Protein AF-A0A3P9DAB8-F1 (afdb_monomer_lite)

InterPro domains:
  IPR001214 SET domain [PF00856] (2-63)
  IPR044570 Histone-lysine N-methyltransferase Set1-like [PTHR45814] (1-81)
  IPR046341 SET domain superfamily [G3DSA:2.170.270.10] (1-82)
  IPR046341 SET domain superfamily [SSF82199] (2-58)

Foldseek 3Di:
DPDWKAADKFFPVVVVVVVVVCVVVVNPDWQWADQDNGTIGGPPPPTDPVSVDDDDPDDPPDPPDDPDDDDDWDQDPNDTID

Secondary structure (DSSP, 8-state):
-------EEE-HHHHHHHHHHHHHTT-----EEE-SSS-EEE-SSS--GGGG-------TT-SSPPP------EEETTEEE-

pLDDT: mean 86.19, std 9.12, range [62.38, 94.88]

Sequence (82 aa):
MVIEYVGQNIRQMVADNREKRYAQQGIGSSYLFRVDHDTIIDATKCGNLARFINHCCTSVDAFPPCSQRYAKVITIESRKRL

Organism: NCBI:txid106582

Structure (mmCIF, N/CA/C/O backbone):
data_AF-A0A3P9DAB8-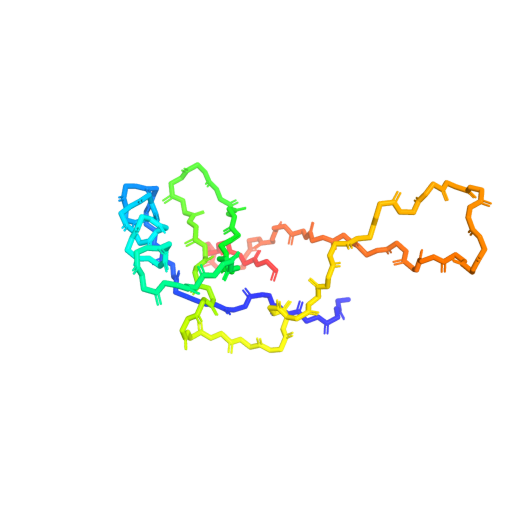F1
#
_entry.id   AF-A0A3P9DAB8-F1
#
loop_
_atom_site.group_PDB
_atom_site.id
_atom_site.type_symbol
_atom_site.label_atom_id
_atom_site.label_alt_id
_atom_site.label_comp_id
_atom_site.label_asym_id
_atom_site.label_entity_id
_atom_site.label_seq_id
_atom_site.pdbx_PDB_ins_code
_atom_site.Cartn_x
_atom_site.Cartn_y
_atom_site.Cartn_z
_atom_site.occupancy
_atom_site.B_iso_or_equiv
_atom_site.auth_seq_id
_atom_site.auth_comp_id
_atom_site.auth_asym_id
_atom_site.auth_atom_id
_atom_site.pdbx_PDB_model_num
ATOM 1 N N . MET A 1 1 ? 5.536 -5.799 -17.699 1.00 77.81 1 MET A N 1
ATOM 2 C CA . MET A 1 1 ? 4.836 -6.021 -16.413 1.00 77.81 1 MET A CA 1
ATOM 3 C C . MET A 1 1 ? 5.822 -6.687 -15.463 1.00 77.81 1 MET A C 1
ATOM 5 O O . MET A 1 1 ? 6.478 -7.614 -15.914 1.00 77.81 1 MET A O 1
ATOM 9 N N . VAL A 1 2 ? 5.997 -6.189 -14.230 1.00 85.69 2 VAL A N 1
ATOM 10 C CA . VAL A 1 2 ? 6.963 -6.753 -13.255 1.00 85.69 2 VAL A CA 1
ATOM 11 C C . VAL A 1 2 ? 6.247 -7.629 -12.228 1.00 85.69 2 VAL A C 1
ATOM 13 O O . VAL A 1 2 ? 6.572 -8.801 -12.092 1.00 85.69 2 VAL A O 1
ATOM 16 N N . ILE A 1 3 ? 5.262 -7.068 -11.522 1.00 91.12 3 ILE A N 1
ATOM 17 C CA . ILE A 1 3 ? 4.470 -7.750 -10.495 1.00 91.12 3 ILE A CA 1
ATOM 18 C C . ILE A 1 3 ? 3.151 -6.989 -10.289 1.00 91.12 3 ILE A C 1
ATOM 20 O O . ILE A 1 3 ? 3.145 -5.769 -10.435 1.00 91.12 3 ILE A O 1
ATOM 24 N N . GLU A 1 4 ? 2.063 -7.694 -9.971 1.00 91.12 4 GLU A N 1
ATOM 25 C CA . GLU A 1 4 ? 0.784 -7.094 -9.543 1.00 91.12 4 GLU A CA 1
ATOM 26 C C . GLU A 1 4 ? 0.868 -6.715 -8.057 1.00 91.12 4 GLU A C 1
ATOM 28 O O . GLU A 1 4 ? 1.437 -7.472 -7.271 1.00 91.12 4 GLU A O 1
ATOM 33 N N . TYR A 1 5 ? 0.295 -5.597 -7.626 1.00 92.19 5 TYR A N 1
ATOM 34 C CA . TYR A 1 5 ? 0.172 -5.279 -6.202 1.00 92.19 5 TYR A CA 1
ATOM 35 C C . TYR A 1 5 ? -1.089 -5.927 -5.625 1.00 92.19 5 TYR A C 1
ATOM 37 O O . TYR A 1 5 ? -2.211 -5.510 -5.907 1.00 92.19 5 TYR A O 1
ATOM 45 N N . VAL A 1 6 ? -0.903 -6.960 -4.801 1.00 93.31 6 VAL A N 1
ATOM 46 C CA . VAL A 1 6 ? -2.006 -7.763 -4.251 1.00 93.31 6 VAL A CA 1
ATOM 47 C C . VAL A 1 6 ? -2.185 -7.482 -2.764 1.00 93.31 6 VAL A C 1
ATOM 49 O O . VAL A 1 6 ? -1.217 -7.503 -2.003 1.00 93.31 6 VAL A O 1
ATOM 52 N N . GLY A 1 7 ? -3.439 -7.303 -2.352 1.00 93.06 7 GLY A N 1
ATOM 53 C CA . GLY A 1 7 ? -3.851 -7.164 -0.960 1.00 93.06 7 GLY A CA 1
ATOM 54 C C . GLY A 1 7 ? -5.371 -7.220 -0.809 1.00 93.06 7 GLY A C 1
ATOM 55 O O . GLY A 1 7 ? -6.084 -7.668 -1.710 1.00 93.06 7 GLY A O 1
ATOM 56 N N . GLN A 1 8 ? -5.882 -6.778 0.336 1.00 93.88 8 GLN A N 1
ATOM 57 C CA . GLN A 1 8 ? -7.316 -6.751 0.604 1.00 93.88 8 GLN A CA 1
ATOM 58 C C . GLN A 1 8 ? -7.966 -5.491 0.022 1.00 93.88 8 GLN A C 1
ATOM 60 O O . GLN A 1 8 ? -7.603 -4.381 0.399 1.00 93.88 8 GLN A O 1
ATOM 65 N N . ASN A 1 9 ? -8.993 -5.657 -0.813 1.00 93.50 9 ASN A N 1
ATOM 66 C CA . ASN A 1 9 ? -9.801 -4.533 -1.287 1.00 93.50 9 ASN A CA 1
ATOM 67 C C . ASN A 1 9 ? -10.713 -4.023 -0.166 1.00 93.50 9 ASN A C 1
ATOM 69 O O . ASN A 1 9 ? -11.567 -4.758 0.339 1.00 93.50 9 ASN A O 1
ATOM 73 N N . ILE A 1 10 ? -10.540 -2.761 0.208 1.00 94.31 10 ILE A N 1
ATOM 74 C CA . ILE A 1 10 ? -11.299 -2.077 1.252 1.00 94.31 10 ILE A CA 1
ATOM 75 C C . ILE A 1 10 ? -11.788 -0.710 0.765 1.00 94.31 10 ILE A C 1
ATOM 77 O O . ILE A 1 10 ? -11.250 -0.133 -0.178 1.00 94.31 10 ILE A O 1
ATOM 81 N N . ARG A 1 11 ? -12.823 -0.188 1.430 1.00 94.88 11 ARG A N 1
ATOM 82 C CA . ARG A 1 11 ? -13.347 1.166 1.194 1.00 94.88 11 ARG A CA 1
ATOM 83 C C . ARG A 1 11 ? -12.549 2.214 1.968 1.00 94.88 11 ARG A C 1
ATOM 85 O O . ARG A 1 11 ? -11.965 1.883 3.001 1.00 94.88 11 ARG A O 1
ATOM 92 N N . GLN A 1 12 ? -12.623 3.478 1.539 1.00 93.62 12 GLN A N 1
ATOM 93 C CA . GLN A 1 12 ? -11.951 4.619 2.186 1.00 93.62 12 GLN A CA 1
ATOM 94 C C . GLN A 1 12 ? -12.176 4.655 3.707 1.00 93.62 12 GLN A C 1
ATOM 96 O O . GLN A 1 12 ? -11.217 4.610 4.468 1.00 93.62 12 GLN A O 1
ATOM 101 N N . MET A 1 13 ? -13.431 4.588 4.164 1.00 93.81 13 MET A N 1
ATOM 102 C CA . MET A 1 13 ? -13.758 4.634 5.599 1.00 93.81 13 MET A CA 1
ATOM 103 C C . MET A 1 13 ? -13.125 3.488 6.415 1.00 93.81 13 MET A C 1
ATOM 105 O O . MET A 1 13 ? -12.823 3.638 7.600 1.00 93.81 13 MET A O 1
ATOM 109 N N . VAL A 1 14 ? -12.927 2.317 5.799 1.00 94.44 14 VAL A N 1
ATOM 110 C CA . VAL A 1 14 ? -12.254 1.182 6.450 1.00 94.44 14 VAL A CA 1
ATOM 111 C C . VAL A 1 14 ? -10.746 1.413 6.487 1.00 94.44 14 VAL A C 1
ATOM 113 O O . VAL A 1 14 ? -10.125 1.114 7.505 1.00 94.44 14 VAL A O 1
ATOM 116 N N . ALA A 1 15 ? -10.167 1.964 5.417 1.00 93.50 15 ALA A N 1
ATOM 117 C CA . ALA A 1 15 ? -8.751 2.311 5.361 1.00 93.50 15 ALA A CA 1
ATOM 118 C C . ALA A 1 15 ? -8.385 3.345 6.435 1.00 93.50 15 ALA A C 1
ATOM 120 O O . ALA A 1 15 ? -7.450 3.103 7.194 1.00 93.50 15 ALA A O 1
ATOM 121 N N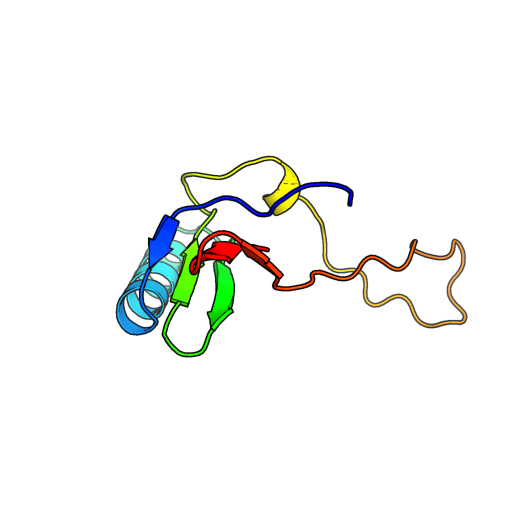 . ASP A 1 16 ? -9.185 4.402 6.591 1.00 92.56 16 ASP A N 1
ATOM 122 C CA . ASP A 1 16 ? -8.957 5.453 7.595 1.00 92.56 16 ASP A CA 1
ATOM 123 C C . ASP A 1 16 ? -8.971 4.891 9.029 1.00 92.56 16 ASP A C 1
ATOM 125 O O . ASP A 1 16 ? -8.145 5.237 9.875 1.00 92.56 16 ASP A O 1
ATOM 129 N N . ASN A 1 17 ? -9.904 3.977 9.319 1.00 94.31 17 ASN A N 1
ATOM 130 C CA . ASN A 1 17 ? -9.965 3.303 10.617 1.00 94.31 17 ASN A CA 1
ATOM 131 C C . ASN A 1 17 ? -8.776 2.358 10.839 1.00 94.31 17 ASN A C 1
ATOM 133 O O . ASN A 1 17 ? -8.252 2.269 11.954 1.00 94.31 17 ASN A O 1
ATOM 137 N N . ARG A 1 18 ? -8.344 1.642 9.794 1.00 93.88 18 ARG A N 1
ATOM 138 C CA . ARG A 1 18 ? -7.191 0.736 9.866 1.00 93.88 18 ARG A CA 1
ATOM 139 C C . ARG A 1 18 ? -5.891 1.494 10.060 1.00 93.88 18 ARG A C 1
ATOM 141 O O . ARG A 1 18 ? -5.106 1.076 10.900 1.00 93.88 18 ARG A O 1
ATOM 148 N N . GLU A 1 19 ? -5.698 2.611 9.371 1.00 91.94 19 GLU A N 1
ATOM 149 C CA . GLU A 1 19 ? -4.521 3.465 9.529 1.00 91.94 19 GLU A CA 1
ATOM 150 C C . GLU A 1 19 ? -4.366 3.937 10.980 1.00 91.94 19 GLU A C 1
ATOM 152 O O . GLU A 1 19 ? -3.313 3.732 11.586 1.00 91.94 19 GLU A O 1
ATOM 157 N N . LYS A 1 20 ? -5.449 4.440 11.591 1.00 92.31 20 LYS A N 1
ATOM 158 C CA . LYS A 1 20 ? -5.461 4.819 13.016 1.00 92.31 20 LYS A CA 1
ATOM 159 C C . LYS A 1 20 ? -5.102 3.648 13.927 1.00 92.31 20 LYS A C 1
ATOM 161 O O . LYS A 1 20 ? -4.300 3.799 14.847 1.00 92.31 20 LYS A O 1
ATOM 166 N N . ARG A 1 21 ? -5.674 2.468 13.670 1.00 92.75 21 ARG A N 1
ATOM 167 C CA . ARG A 1 21 ? -5.392 1.260 14.456 1.00 92.75 21 ARG A CA 1
ATOM 168 C C . ARG A 1 21 ? -3.942 0.800 14.295 1.00 92.75 21 ARG A C 1
ATOM 170 O O . ARG A 1 21 ? -3.328 0.399 15.276 1.00 92.75 21 ARG A O 1
ATOM 177 N N . TYR A 1 22 ? -3.396 0.848 13.084 1.00 93.62 22 TYR A N 1
ATOM 178 C CA . TYR A 1 22 ? -2.011 0.477 12.801 1.00 93.62 22 TYR A CA 1
ATOM 179 C C . TYR A 1 22 ? -1.033 1.429 13.489 1.00 93.62 22 TYR A C 1
ATOM 181 O O . TYR A 1 22 ? -0.118 0.950 14.157 1.00 93.62 22 TYR A O 1
ATOM 189 N N . ALA A 1 23 ? -1.302 2.736 13.460 1.00 90.62 23 ALA A N 1
ATOM 190 C CA . ALA A 1 23 ? -0.528 3.722 14.208 1.00 90.62 23 ALA A CA 1
ATOM 191 C C . ALA A 1 23 ? -0.546 3.443 15.725 1.00 90.62 23 ALA A C 1
ATOM 193 O O . ALA A 1 23 ? 0.507 3.407 16.357 1.00 90.62 23 ALA A O 1
ATOM 194 N N . GLN A 1 24 ? -1.718 3.153 16.306 1.00 91.50 24 GLN A N 1
ATOM 195 C CA . GLN A 1 24 ? -1.851 2.798 17.731 1.00 91.50 24 GLN A CA 1
ATOM 196 C C . GLN A 1 24 ? -1.130 1.495 18.107 1.00 91.50 24 GLN A C 1
ATOM 198 O O . GLN A 1 24 ? -0.674 1.344 19.236 1.00 91.50 24 GLN A O 1
ATOM 203 N N . GLN A 1 25 ? -1.022 0.550 17.172 1.00 91.38 25 GLN A N 1
ATOM 204 C CA . GLN A 1 25 ? -0.290 -0.707 17.355 1.00 91.38 25 GLN A CA 1
ATOM 205 C C . GLN A 1 25 ? 1.229 -0.556 17.169 1.00 91.38 25 GLN A C 1
ATOM 207 O O . GLN A 1 25 ? 1.946 -1.549 17.279 1.00 91.38 25 GLN A O 1
ATOM 212 N N . GLY A 1 26 ? 1.725 0.648 16.862 1.00 89.12 26 GLY A N 1
ATOM 213 C CA . GLY A 1 26 ? 3.142 0.897 16.590 1.00 89.12 26 GLY A CA 1
ATOM 214 C C . GLY A 1 26 ? 3.596 0.467 15.191 1.00 89.12 26 GLY A C 1
ATOM 215 O O . GLY A 1 26 ? 4.794 0.371 14.935 1.00 89.12 26 GLY A O 1
ATOM 216 N N . ILE A 1 27 ? 2.666 0.206 14.266 1.00 88.12 27 ILE A N 1
ATOM 217 C CA . ILE A 1 27 ? 2.985 -0.056 12.860 1.00 88.12 27 ILE A CA 1
ATOM 218 C C . ILE A 1 27 ? 3.161 1.300 12.169 1.00 88.12 27 ILE A C 1
ATOM 220 O O . ILE A 1 27 ? 2.192 1.929 11.751 1.00 88.12 27 ILE A O 1
ATOM 224 N N . GLY A 1 28 ? 4.411 1.755 12.064 1.00 75.56 28 GLY A N 1
ATOM 225 C CA . GLY A 1 28 ? 4.767 3.053 11.473 1.00 75.56 28 GLY A CA 1
ATOM 226 C C . GLY A 1 28 ? 4.750 3.106 9.940 1.00 75.56 28 GLY A C 1
ATOM 227 O O . GLY A 1 28 ? 5.013 4.158 9.368 1.00 75.56 28 GLY A O 1
ATOM 228 N N . SER A 1 29 ? 4.466 1.991 9.261 1.00 78.19 29 SER A N 1
ATOM 229 C CA . SER A 1 29 ? 4.387 1.924 7.797 1.00 78.19 29 SER A CA 1
ATOM 230 C C . SER A 1 29 ? 3.109 1.202 7.376 1.00 78.19 29 SER A C 1
ATOM 232 O O . SER A 1 29 ? 2.965 -0.001 7.604 1.00 78.19 29 SER A O 1
ATOM 234 N N . SER A 1 30 ? 2.173 1.940 6.782 1.00 82.12 30 SER A N 1
ATOM 235 C CA . SER A 1 30 ? 0.944 1.409 6.191 1.00 82.12 30 SER A CA 1
ATOM 236 C C . SER A 1 30 ? 1.188 1.037 4.724 1.00 82.12 30 SER A C 1
ATOM 238 O O . SER A 1 30 ? 1.760 1.809 3.957 1.00 82.12 30 SER A O 1
ATOM 240 N N . TYR A 1 31 ? 0.758 -0.159 4.315 1.00 92.75 31 TYR A N 1
ATOM 241 C CA . TYR A 1 31 ? 0.889 -0.636 2.933 1.00 92.75 31 TYR A CA 1
ATOM 242 C C . TYR A 1 31 ? -0.460 -0.499 2.219 1.00 92.75 31 TYR A C 1
ATOM 244 O O . TYR A 1 31 ? -1.107 -1.489 1.880 1.00 92.75 31 TYR A O 1
ATOM 252 N N . LEU A 1 32 ? -0.914 0.748 2.073 1.00 92.56 32 LEU A N 1
ATOM 253 C CA . LEU A 1 32 ? -2.190 1.104 1.452 1.00 92.56 32 LEU A CA 1
ATOM 254 C C . LEU A 1 32 ? -1.943 1.691 0.059 1.00 92.56 32 LEU A C 1
ATOM 256 O O . LEU A 1 32 ? -1.154 2.622 -0.091 1.00 92.56 32 LEU A O 1
ATOM 260 N N . PHE A 1 33 ? -2.645 1.183 -0.953 1.00 92.88 33 PHE A N 1
ATOM 261 C CA . PHE A 1 33 ? -2.580 1.707 -2.317 1.00 92.88 33 PHE A CA 1
ATOM 262 C C . PHE A 1 33 ? -3.980 2.039 -2.840 1.00 92.88 33 PHE A C 1
ATOM 264 O O . PHE A 1 33 ? -4.854 1.173 -2.893 1.00 92.88 33 PHE A O 1
ATOM 271 N N . ARG A 1 34 ? -4.214 3.288 -3.258 1.00 92.12 34 ARG A N 1
ATOM 272 C CA . ARG A 1 34 ? -5.505 3.707 -3.826 1.00 92.12 34 ARG A CA 1
ATOM 273 C C . ARG A 1 34 ? -5.591 3.324 -5.304 1.00 92.12 34 ARG A C 1
ATOM 275 O O . ARG A 1 34 ? -4.798 3.794 -6.113 1.00 92.12 34 ARG A O 1
ATOM 282 N N . VAL A 1 35 ? -6.576 2.501 -5.651 1.00 90.56 35 VAL A N 1
ATOM 283 C CA . VAL A 1 35 ? -6.847 2.072 -7.036 1.00 90.56 35 VAL A CA 1
ATOM 284 C C . VAL A 1 35 ? -7.911 2.953 -7.682 1.00 90.56 35 VAL A C 1
ATOM 286 O O . VAL A 1 35 ? -7.856 3.232 -8.878 1.00 90.56 35 VAL A O 1
ATOM 289 N N . ASP A 1 36 ? -8.893 3.375 -6.887 1.00 87.88 36 ASP A N 1
ATOM 290 C CA . ASP A 1 36 ? -10.019 4.196 -7.317 1.00 87.88 36 ASP A CA 1
ATOM 291 C C . ASP A 1 36 ? -10.527 5.069 -6.161 1.00 87.88 36 ASP A C 1
ATOM 293 O O . ASP A 1 36 ? -10.022 4.957 -5.043 1.00 87.88 36 ASP A O 1
ATOM 297 N N . HIS A 1 37 ? -11.541 5.905 -6.395 1.00 86.62 37 HIS A N 1
ATOM 298 C CA . HIS A 1 37 ? -12.120 6.754 -5.344 1.00 86.62 37 HIS A CA 1
ATOM 299 C C . HIS A 1 37 ? -12.644 5.941 -4.145 1.00 86.62 37 HIS A C 1
ATOM 301 O O . HIS A 1 37 ? -12.370 6.281 -2.996 1.00 86.62 37 HIS A O 1
ATOM 307 N N . ASP A 1 38 ? -13.303 4.812 -4.420 1.00 88.00 38 ASP A N 1
ATOM 308 C CA . ASP A 1 38 ? -13.920 3.965 -3.391 1.00 88.00 38 ASP A CA 1
ATOM 309 C C . ASP A 1 38 ? -13.105 2.718 -3.033 1.00 88.00 38 ASP A C 1
ATOM 311 O O . ASP A 1 38 ? -13.489 1.975 -2.127 1.00 88.00 38 ASP A O 1
ATOM 315 N N . THR A 1 39 ? -12.008 2.450 -3.750 1.00 91.25 39 THR A N 1
ATOM 316 C CA . THR A 1 39 ? -11.258 1.191 -3.631 1.00 91.25 39 THR A CA 1
ATOM 317 C C . THR A 1 39 ? -9.797 1.437 -3.288 1.00 91.25 39 THR A C 1
ATOM 319 O O . THR A 1 39 ? -9.039 2.036 -4.057 1.00 91.25 39 THR A O 1
ATOM 322 N N . ILE A 1 40 ? -9.392 0.893 -2.145 1.00 94.44 40 ILE A N 1
ATOM 323 C CA . ILE A 1 40 ? -8.017 0.870 -1.652 1.00 94.44 40 ILE A CA 1
ATOM 324 C C . ILE A 1 40 ? -7.603 -0.588 -1.466 1.00 94.44 40 ILE A C 1
ATOM 326 O O . ILE A 1 40 ? -8.372 -1.390 -0.939 1.00 94.44 40 ILE A O 1
ATOM 330 N N . ILE A 1 41 ? -6.390 -0.932 -1.886 1.00 94.75 41 ILE A N 1
ATOM 331 C CA . ILE A 1 41 ? -5.756 -2.215 -1.593 1.00 94.75 41 ILE A CA 1
ATOM 332 C C . ILE A 1 41 ? -4.936 -2.057 -0.314 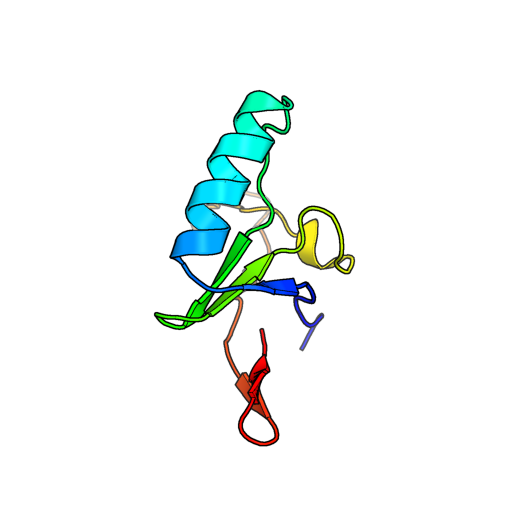1.0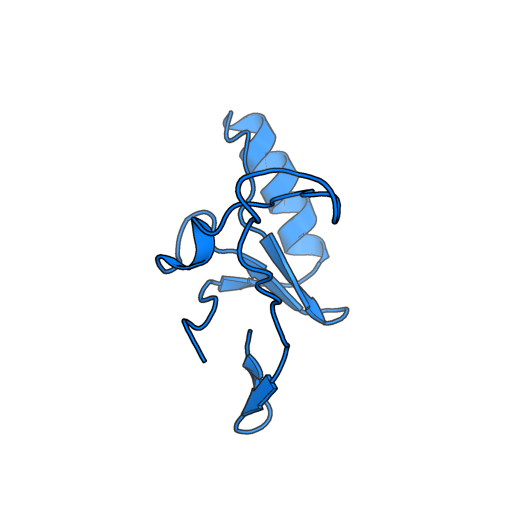0 94.75 41 ILE A C 1
ATOM 334 O O . ILE A 1 41 ? -4.025 -1.235 -0.258 1.00 94.75 41 ILE A O 1
ATOM 338 N N . ASP A 1 42 ? -5.239 -2.864 0.697 1.00 94.88 42 ASP A N 1
ATOM 339 C CA . ASP A 1 42 ? -4.468 -2.971 1.932 1.00 94.88 42 ASP A CA 1
ATOM 340 C C . ASP A 1 42 ? -3.616 -4.242 1.933 1.00 94.88 42 ASP A C 1
ATOM 342 O O . ASP A 1 42 ? -4.133 -5.356 2.052 1.00 94.88 42 ASP A O 1
ATOM 346 N N . ALA A 1 43 ? -2.303 -4.064 1.811 1.00 94.62 43 ALA A N 1
ATOM 347 C CA . ALA A 1 43 ? -1.303 -5.126 1.837 1.00 94.62 43 ALA A CA 1
ATOM 348 C C . ALA A 1 43 ? -0.572 -5.234 3.192 1.00 94.62 43 ALA A C 1
ATOM 350 O O . ALA A 1 43 ? 0.433 -5.942 3.296 1.00 94.62 43 ALA A O 1
ATOM 351 N N . THR A 1 44 ? -1.055 -4.554 4.243 1.00 90.25 44 THR A N 1
ATOM 352 C CA . THR A 1 44 ? -0.338 -4.421 5.527 1.00 90.25 44 THR A CA 1
ATOM 353 C C . THR A 1 44 ? -0.203 -5.745 6.271 1.00 90.25 44 THR A C 1
ATOM 355 O O . THR A 1 44 ? 0.824 -6.022 6.889 1.00 90.25 44 THR A O 1
ATOM 358 N N . LYS A 1 45 ? -1.247 -6.577 6.224 1.00 88.12 45 LYS A N 1
ATOM 359 C CA . LYS A 1 45 ? -1.262 -7.908 6.856 1.00 88.12 45 LYS A CA 1
ATOM 360 C C . LYS A 1 45 ? -1.284 -9.046 5.839 1.00 88.12 45 LYS A C 1
ATOM 362 O O . LYS A 1 45 ? -0.717 -10.098 6.109 1.00 88.12 45 LYS A O 1
ATOM 367 N N . CYS A 1 46 ? -1.901 -8.826 4.678 1.00 86.75 46 CYS A N 1
ATOM 368 C CA . CYS A 1 46 ? -2.050 -9.823 3.623 1.00 86.75 46 CYS A CA 1
ATOM 369 C C . CYS A 1 46 ? -1.684 -9.189 2.280 1.00 86.75 46 CYS A C 1
ATOM 371 O O . CYS A 1 46 ? -2.437 -8.360 1.783 1.00 86.75 46 CYS A O 1
ATOM 373 N N . GLY A 1 47 ? -0.559 -9.585 1.688 1.00 89.69 47 GLY A N 1
ATOM 374 C CA . GLY A 1 47 ? -0.139 -9.104 0.375 1.00 89.69 47 GLY A CA 1
ATOM 375 C C . GLY A 1 47 ? 1.089 -9.837 -0.155 1.00 89.69 47 GLY A C 1
ATOM 376 O O . GLY A 1 47 ? 1.667 -10.684 0.532 1.00 89.69 47 GLY A O 1
ATOM 377 N N . ASN A 1 48 ? 1.503 -9.515 -1.377 1.00 91.38 48 ASN A N 1
ATOM 378 C CA . ASN A 1 48 ? 2.665 -10.136 -2.017 1.00 91.38 48 ASN A CA 1
ATOM 379 C C . ASN A 1 48 ? 3.944 -9.289 -1.852 1.00 91.38 48 ASN A C 1
ATOM 381 O O . ASN A 1 48 ? 3.979 -8.333 -1.074 1.00 91.38 48 ASN A O 1
ATOM 385 N N . LEU A 1 49 ? 5.016 -9.663 -2.558 1.00 91.88 49 LEU A N 1
ATOM 386 C CA . LEU A 1 49 ? 6.316 -8.984 -2.492 1.00 91.88 49 LEU A CA 1
ATOM 387 C C . LEU A 1 49 ? 6.288 -7.544 -3.032 1.00 91.88 49 LEU A C 1
ATOM 389 O O . LEU A 1 49 ? 7.181 -6.767 -2.703 1.00 91.88 49 LEU A O 1
ATOM 393 N N . ALA A 1 50 ? 5.260 -7.158 -3.801 1.00 90.94 50 ALA A N 1
ATOM 394 C CA . ALA A 1 50 ? 5.131 -5.805 -4.340 1.00 90.94 50 ALA A CA 1
ATOM 395 C C . ALA A 1 50 ? 5.030 -4.737 -3.237 1.00 90.94 50 ALA A C 1
ATOM 397 O O . ALA A 1 50 ? 5.406 -3.590 -3.462 1.00 90.94 50 ALA A O 1
ATOM 398 N N . ARG A 1 51 ? 4.605 -5.116 -2.020 1.00 88.88 51 ARG A N 1
ATOM 399 C CA . ARG A 1 51 ? 4.565 -4.211 -0.859 1.00 88.88 51 ARG A CA 1
ATOM 400 C C . ARG A 1 51 ? 5.936 -3.665 -0.449 1.00 88.88 51 ARG A C 1
ATOM 402 O O . ARG A 1 51 ? 5.992 -2.634 0.200 1.00 88.88 51 ARG A O 1
ATOM 409 N N . PHE A 1 52 ? 7.024 -4.342 -0.819 1.00 90.06 52 PHE A N 1
ATOM 410 C CA . PHE A 1 52 ? 8.392 -3.928 -0.492 1.00 90.06 52 PHE A CA 1
ATOM 411 C C . PHE A 1 52 ? 9.039 -3.057 -1.578 1.00 90.06 52 PHE A C 1
ATOM 413 O O . PHE A 1 52 ? 10.227 -2.746 -1.496 1.00 90.06 52 PHE A O 1
ATOM 420 N N . ILE A 1 53 ? 8.287 -2.672 -2.617 1.00 88.31 53 ILE A N 1
ATOM 421 C CA . ILE A 1 53 ? 8.752 -1.677 -3.583 1.00 88.31 53 ILE A CA 1
ATOM 422 C C . ILE A 1 53 ? 8.770 -0.321 -2.879 1.00 88.31 53 ILE A C 1
ATOM 424 O O . ILE A 1 53 ? 7.730 0.215 -2.507 1.00 88.31 53 ILE A O 1
ATOM 428 N N . ASN A 1 54 ? 9.969 0.226 -2.706 1.00 85.69 54 ASN A N 1
ATOM 429 C CA . ASN A 1 54 ? 10.165 1.488 -2.009 1.00 85.69 54 ASN A CA 1
ATOM 430 C C . ASN A 1 54 ? 9.879 2.696 -2.905 1.00 85.69 54 ASN A C 1
ATOM 432 O O . ASN A 1 54 ? 10.037 2.655 -4.127 1.00 85.69 54 ASN A O 1
ATOM 436 N N . HIS A 1 55 ? 9.526 3.801 -2.258 1.00 84.19 55 HIS A N 1
ATOM 437 C CA . HIS A 1 55 ? 9.503 5.115 -2.880 1.00 84.19 55 HIS A CA 1
ATOM 438 C C . HIS A 1 55 ? 10.938 5.634 -3.080 1.00 84.19 55 HIS A C 1
ATOM 440 O O . HIS A 1 55 ? 11.759 5.548 -2.169 1.00 84.19 55 HIS A O 1
ATOM 446 N N . CYS A 1 56 ? 11.240 6.173 -4.264 1.00 80.62 56 CYS A N 1
ATOM 447 C CA . CYS A 1 56 ? 12.540 6.758 -4.604 1.00 80.62 56 CYS A CA 1
ATOM 448 C C . CYS A 1 56 ? 12.288 8.131 -5.252 1.00 80.62 56 CYS A C 1
ATOM 450 O O . CYS A 1 56 ? 11.750 8.187 -6.356 1.00 80.62 56 CYS A O 1
ATOM 452 N N . CYS A 1 57 ? 12.654 9.231 -4.580 1.00 78.06 57 CYS A N 1
ATOM 453 C CA . CYS A 1 57 ? 12.467 10.610 -5.074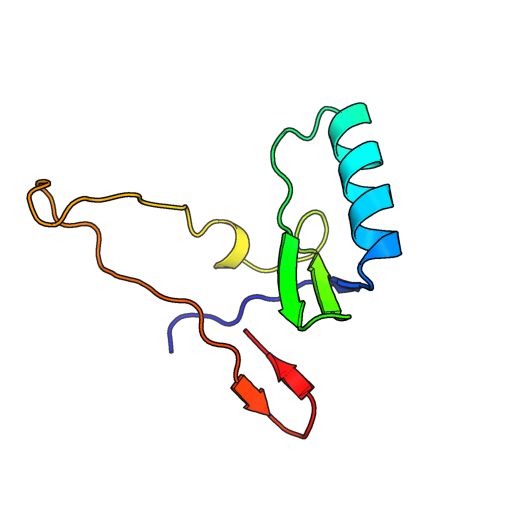 1.00 78.06 57 CYS A CA 1
ATOM 454 C C . CYS A 1 57 ? 13.540 11.062 -6.080 1.00 78.06 57 CYS A C 1
ATOM 456 O O . CYS A 1 57 ? 13.754 12.262 -6.234 1.00 78.06 57 CYS A O 1
ATOM 458 N N . THR A 1 58 ? 14.283 10.136 -6.685 1.00 73.19 58 THR A N 1
ATOM 459 C CA . THR A 1 58 ? 15.497 10.434 -7.455 1.00 73.19 58 THR A CA 1
ATOM 460 C C . THR A 1 58 ? 15.260 11.538 -8.475 1.00 73.19 58 THR A C 1
ATOM 462 O O . THR A 1 58 ? 14.465 11.388 -9.402 1.00 73.19 58 THR A O 1
ATOM 465 N N . SER A 1 59 ? 15.966 12.652 -8.278 1.00 64.69 59 SER A N 1
ATOM 466 C CA . SER A 1 59 ? 16.071 13.727 -9.254 1.00 64.69 59 SER A CA 1
ATOM 467 C C . SER A 1 59 ? 16.805 13.218 -10.492 1.00 64.69 59 SER A C 1
ATOM 469 O O . SER A 1 59 ? 17.630 12.309 -10.406 1.00 64.69 59 SER A O 1
ATOM 471 N N . VAL A 1 60 ? 16.526 13.810 -11.653 1.00 62.38 60 VAL A N 1
ATOM 472 C CA . VAL A 1 60 ? 17.154 13.428 -12.934 1.00 62.38 60 VAL A CA 1
ATOM 473 C C . VAL A 1 60 ? 18.690 13.492 -12.916 1.00 62.38 60 VAL A C 1
ATOM 475 O O . VAL A 1 60 ? 19.325 12.857 -13.751 1.00 62.38 60 VAL A O 1
ATOM 478 N N . ASP A 1 61 ? 19.273 14.179 -11.931 1.00 68.25 61 ASP A N 1
ATOM 479 C CA . ASP A 1 61 ? 20.716 14.386 -11.780 1.00 68.25 61 ASP A CA 1
ATOM 480 C C . ASP A 1 61 ? 21.392 13.434 -10.768 1.00 68.25 61 ASP A C 1
ATOM 482 O O . ASP A 1 61 ? 22.602 13.512 -10.555 1.00 68.25 61 ASP A O 1
ATOM 486 N N . ALA A 1 62 ? 20.646 12.550 -10.097 1.00 66.19 62 ALA A N 1
ATOM 487 C CA . ALA A 1 62 ? 21.202 11.691 -9.049 1.00 66.19 62 ALA A CA 1
ATOM 488 C C . ALA A 1 62 ? 21.884 10.421 -9.605 1.00 66.19 62 ALA A C 1
ATOM 490 O O . ALA A 1 62 ? 21.329 9.702 -10.439 1.00 66.19 62 ALA A O 1
ATOM 491 N N . PHE A 1 63 ? 23.083 10.118 -9.088 1.00 65.31 63 PHE A N 1
ATOM 492 C CA . PHE A 1 63 ? 23.878 8.937 -9.441 1.00 65.31 63 PHE A CA 1
ATOM 493 C C . PHE A 1 63 ? 24.005 7.974 -8.243 1.00 65.31 63 PHE A C 1
ATOM 495 O O . PHE A 1 63 ? 24.448 8.409 -7.177 1.00 65.31 63 PHE A O 1
ATOM 502 N N . PRO A 1 64 ? 23.673 6.673 -8.384 1.00 65.19 64 PRO A N 1
ATOM 503 C CA . PRO A 1 64 ? 23.199 5.995 -9.593 1.00 65.19 64 PRO A CA 1
ATOM 504 C C . PRO A 1 64 ? 21.725 6.310 -9.919 1.00 65.19 64 PRO A C 1
ATOM 506 O O . PRO A 1 64 ? 20.933 6.553 -9.005 1.00 65.19 64 PRO A O 1
ATOM 509 N N . PRO A 1 65 ? 21.324 6.257 -11.203 1.00 63.22 65 PRO A N 1
ATOM 510 C CA . PRO A 1 65 ? 19.935 6.472 -11.586 1.00 63.22 65 PRO A CA 1
ATOM 511 C C . PRO A 1 65 ? 19.046 5.366 -10.996 1.00 63.22 65 PRO A C 1
ATOM 513 O O . PRO A 1 65 ? 19.182 4.189 -11.338 1.00 63.22 65 PRO A O 1
ATOM 516 N N . CYS A 1 66 ? 18.107 5.733 -10.120 1.00 62.94 66 CYS A N 1
ATOM 517 C CA . CYS A 1 66 ? 17.011 4.844 -9.718 1.00 62.94 66 CYS A CA 1
ATOM 518 C C . CYS A 1 66 ? 16.220 4.490 -10.986 1.00 62.94 66 CYS A C 1
ATOM 520 O O . CYS A 1 66 ? 15.791 5.374 -11.729 1.00 62.94 66 CYS A O 1
ATOM 522 N N . SER A 1 67 ? 16.025 3.198 -11.261 1.00 69.19 67 SER A N 1
ATOM 523 C CA . SER A 1 67 ? 15.219 2.767 -12.407 1.00 69.19 67 SER A CA 1
ATOM 524 C C . SER A 1 67 ? 13.788 3.290 -12.236 1.00 69.19 67 SER A C 1
ATOM 526 O O . SER A 1 67 ? 13.112 2.897 -11.285 1.00 69.19 67 SER A O 1
ATOM 528 N N . GLN A 1 68 ? 13.313 4.159 -13.135 1.00 68.25 68 GLN A N 1
ATOM 529 C CA . GLN A 1 68 ? 11.940 4.671 -13.082 1.00 68.25 68 GLN A CA 1
ATOM 530 C C . GLN A 1 68 ? 10.944 3.512 -13.213 1.00 68.25 68 GLN A C 1
ATOM 532 O O . GLN A 1 68 ? 10.843 2.865 -14.255 1.00 68.25 68 GLN A O 1
ATOM 537 N N . ARG A 1 69 ? 10.205 3.244 -12.135 1.00 76.25 69 ARG A N 1
ATOM 538 C CA . ARG A 1 69 ? 9.106 2.276 -12.095 1.00 76.25 69 ARG A CA 1
ATOM 539 C C . ARG A 1 69 ? 7.838 3.028 -11.729 1.00 76.25 69 ARG A C 1
ATOM 541 O O . ARG A 1 69 ? 7.831 3.793 -10.772 1.00 76.25 69 ARG A O 1
ATOM 548 N N . TYR A 1 70 ? 6.775 2.800 -12.487 1.00 84.50 70 TYR A N 1
ATOM 549 C CA . TYR A 1 70 ? 5.462 3.381 -12.235 1.00 84.50 70 TYR A CA 1
ATOM 550 C C . TYR A 1 70 ? 4.443 2.265 -12.012 1.00 84.50 70 TYR A C 1
ATOM 552 O O . TYR A 1 70 ? 4.521 1.203 -12.633 1.00 84.50 70 TYR A O 1
ATOM 560 N N . ALA A 1 71 ? 3.488 2.511 -11.120 1.00 88.94 71 ALA A N 1
ATOM 561 C CA . ALA A 1 71 ? 2.304 1.675 -10.975 1.00 88.94 71 ALA A CA 1
ATOM 562 C C . ALA A 1 71 ? 1.246 2.133 -11.987 1.00 88.94 71 ALA A C 1
ATOM 564 O O . ALA A 1 71 ? 1.096 3.333 -12.229 1.00 88.94 71 ALA A O 1
ATOM 565 N N . LYS A 1 72 ? 0.510 1.193 -12.585 1.00 90.44 72 LYS A N 1
ATOM 566 C CA . LYS A 1 72 ? -0.571 1.505 -13.525 1.00 90.44 72 LYS A CA 1
ATOM 567 C C . LYS A 1 72 ? -1.791 0.671 -13.178 1.00 90.44 72 LYS A C 1
ATOM 569 O O . LYS A 1 72 ? -1.715 -0.547 -13.174 1.00 90.44 72 LYS A O 1
ATOM 574 N N . VAL A 1 73 ? -2.926 1.332 -12.974 1.00 90.50 73 VAL A N 1
ATOM 575 C CA . VAL A 1 73 ? -4.205 0.640 -12.805 1.00 90.50 73 VAL A CA 1
ATOM 576 C C . VAL A 1 73 ? -4.645 0.072 -14.157 1.00 90.50 73 VAL A C 1
ATOM 578 O O . VAL A 1 73 ? -4.766 0.811 -15.137 1.00 90.50 73 VAL A O 1
ATOM 581 N N . ILE A 1 74 ? -4.895 -1.233 -14.216 1.00 91.19 74 ILE A N 1
ATOM 582 C CA . ILE A 1 74 ? -5.381 -1.940 -15.408 1.00 91.19 74 ILE A CA 1
ATOM 583 C C . ILE A 1 74 ? -6.725 -2.584 -15.066 1.00 91.19 74 ILE A C 1
ATOM 585 O O . ILE A 1 74 ? -6.896 -3.146 -13.988 1.00 91.19 74 ILE A O 1
ATOM 589 N N . THR A 1 75 ? -7.701 -2.499 -15.972 1.00 90.12 75 THR A N 1
ATOM 590 C CA . THR A 1 75 ? -8.995 -3.177 -15.798 1.00 90.12 75 THR A CA 1
ATOM 591 C C . THR A 1 75 ? -8.968 -4.501 -16.549 1.00 90.12 75 THR A C 1
ATOM 593 O O . THR A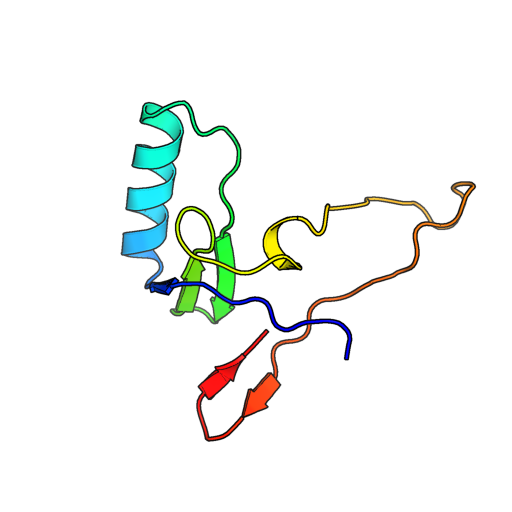 1 75 ? -8.806 -4.511 -17.766 1.00 90.12 75 THR A O 1
ATOM 596 N N . ILE A 1 76 ? -9.119 -5.606 -15.823 1.00 88.56 76 ILE A N 1
ATOM 597 C CA . ILE A 1 76 ? -9.172 -6.969 -16.361 1.00 88.56 76 ILE A CA 1
ATOM 598 C C . ILE A 1 76 ? -10.492 -7.575 -15.887 1.00 88.56 76 ILE A C 1
ATOM 600 O O . ILE A 1 76 ? -10.777 -7.534 -14.692 1.00 88.56 76 ILE A O 1
ATOM 604 N N . GLU A 1 77 ? -11.318 -8.087 -16.804 1.00 87.38 77 GLU A N 1
ATOM 605 C CA . GLU A 1 77 ? -12.613 -8.717 -16.471 1.00 87.38 77 GLU A CA 1
ATOM 606 C C . GLU A 1 77 ? -13.506 -7.837 -15.569 1.00 87.38 77 GLU A C 1
ATOM 608 O O . GLU A 1 77 ? -14.063 -8.283 -14.565 1.00 87.38 77 GLU A O 1
ATOM 613 N N . SER A 1 78 ? -13.594 -6.541 -15.886 1.00 83.12 78 SER A N 1
ATOM 614 C CA . SER A 1 78 ? -14.344 -5.538 -15.106 1.00 83.12 78 SER A CA 1
ATOM 615 C C . SER A 1 78 ? -13.858 -5.327 -13.662 1.00 83.12 78 SER A C 1
ATOM 617 O O . SER A 1 78 ? -14.551 -4.698 -12.861 1.00 83.12 78 SER A O 1
ATOM 619 N N . ARG A 1 79 ? -12.653 -5.797 -13.312 1.00 80.56 79 ARG A N 1
ATOM 620 C CA . ARG A 1 79 ? -11.996 -5.545 -12.021 1.00 80.56 79 ARG A CA 1
ATOM 621 C C . ARG A 1 79 ? -10.718 -4.738 -12.218 1.00 80.56 79 ARG A C 1
ATOM 623 O O . ARG A 1 79 ? -9.889 -5.060 -13.068 1.00 80.56 79 ARG A O 1
ATOM 630 N N . LYS A 1 80 ? -10.542 -3.692 -11.410 1.00 85.56 80 LYS A N 1
ATOM 631 C CA . LYS A 1 80 ? -9.319 -2.881 -11.400 1.00 85.56 80 LYS A CA 1
ATOM 632 C C . LYS A 1 80 ? -8.214 -3.618 -10.637 1.00 85.56 80 LYS A C 1
ATOM 634 O O . LYS A 1 80 ? -8.440 -4.067 -9.514 1.00 85.56 80 LYS A O 1
ATOM 639 N N . ARG A 1 81 ? -7.047 -3.751 -11.263 1.00 85.69 81 ARG A N 1
ATOM 640 C CA . ARG A 1 81 ? -5.811 -4.353 -10.738 1.00 85.69 81 ARG A CA 1
ATOM 641 C C . ARG A 1 81 ? -4.678 -3.334 -10.814 1.00 85.69 81 ARG A C 1
ATOM 643 O O . ARG A 1 81 ? -4.779 -2.385 -11.595 1.00 85.69 81 ARG A O 1
ATOM 650 N N . LEU A 1 82 ? -3.630 -3.529 -10.016 1.00 84.00 82 LEU A N 1
ATOM 651 C CA . LEU A 1 82 ? -2.474 -2.635 -9.946 1.00 84.00 82 LEU A CA 1
ATOM 652 C C . LEU A 1 82 ? -1.177 -3.346 -10.324 1.00 84.00 82 LEU A C 1
ATOM 654 O O . LEU A 1 82 ? -0.980 -4.465 -9.808 1.00 84.00 82 LEU A O 1
#

Radius of gyration: 14.57 Å; chains: 1; bounding box: 38×24×34 Å